Protein AF-J0WY73-F1 (afdb_monomer)

Radius of gyration: 17.25 Å; Cα contacts (8 Å, |Δi|>4): 174; chains: 1; bounding box: 36×41×51 Å

pLDDT: mean 82.24, std 16.06, range [37.75, 95.44]

Secondary structure (DSSP, 8-state):
-TTTSGGG--SS-HHHHHHHTT-EEEEE-----SS--SSEEEEGGGTEEEEEHHHHHHHHHHHT--HHHHHHHHHHHHHHHHHIIIII--GGG-S--EEEEETTEEEEE---HHHHHHHHHHHHHHHHS--------

Organism: NCBI:txid1125717

Structure (mmCIF, N/CA/C/O backbone):
data_AF-J0WY73-F1
#
_entry.id   AF-J0WY73-F1
#
loop_
_atom_site.group_PDB
_atom_site.id
_atom_site.type_symbol
_atom_site.label_atom_id
_atom_site.label_alt_id
_atom_site.label_comp_id
_atom_site.label_asym_id
_atom_site.label_entity_id
_atom_site.label_seq_id
_atom_site.pdbx_PDB_ins_code
_atom_site.Cartn_x
_atom_site.Cartn_y
_atom_site.Cartn_z
_atom_site.occupancy
_atom_site.B_iso_or_equiv
_atom_site.auth_seq_id
_atom_site.auth_comp_id
_atom_site.auth_asym_id
_atom_site.auth_atom_id
_atom_site.pdbx_PDB_model_num
ATOM 1 N N . ALA A 1 1 ? 1.987 -15.891 7.097 1.00 48.28 1 ALA A N 1
ATOM 2 C CA . ALA A 1 1 ? 2.406 -15.561 5.714 1.00 48.28 1 ALA A CA 1
ATOM 3 C C . ALA A 1 1 ? 1.445 -16.075 4.627 1.00 48.28 1 ALA A C 1
ATOM 5 O O . ALA A 1 1 ? 0.894 -15.243 3.925 1.00 48.28 1 ALA A O 1
ATOM 6 N N . ARG A 1 2 ? 1.161 -17.390 4.500 1.00 46.50 2 ARG A N 1
ATOM 7 C CA . ARG A 1 2 ? 0.318 -17.968 3.412 1.00 46.50 2 ARG A CA 1
ATOM 8 C C . ARG A 1 2 ? -1.087 -17.357 3.214 1.00 46.50 2 ARG A C 1
ATOM 10 O O . ARG A 1 2 ? -1.622 -17.463 2.125 1.00 46.50 2 ARG A O 1
ATOM 17 N N . ARG A 1 3 ? -1.689 -16.721 4.231 1.00 61.62 3 ARG A N 1
ATOM 18 C CA . ARG A 1 3 ? -3.002 -16.042 4.115 1.00 61.62 3 ARG A CA 1
ATOM 19 C C . ARG A 1 3 ? -2.938 -14.610 3.565 1.00 61.62 3 ARG A C 1
ATOM 21 O O . ARG A 1 3 ? -3.983 -14.068 3.215 1.00 61.62 3 ARG A O 1
ATOM 28 N N . LEU A 1 4 ? -1.756 -13.991 3.538 1.00 68.00 4 LEU A N 1
ATOM 29 C CA . LEU A 1 4 ? -1.593 -12.594 3.122 1.00 68.00 4 LEU A CA 1
ATOM 30 C C . LEU A 1 4 ? -1.361 -12.454 1.621 1.00 68.00 4 LEU A C 1
ATOM 32 O O . LEU A 1 4 ? -1.678 -11.410 1.087 1.00 68.00 4 LEU A O 1
ATOM 36 N N . PHE A 1 5 ? -0.885 -13.499 0.947 1.00 65.69 5 PHE A N 1
ATOM 37 C CA . PHE A 1 5 ? -0.655 -13.488 -0.493 1.00 65.69 5 PHE A CA 1
ATOM 38 C C . PHE A 1 5 ? -1.634 -14.445 -1.181 1.00 65.69 5 PHE A C 1
ATOM 40 O O . PHE A 1 5 ? -1.646 -15.634 -0.837 1.00 65.69 5 PHE A O 1
ATOM 47 N N . PRO A 1 6 ? -2.460 -13.977 -2.133 1.00 60.50 6 PRO A N 1
ATOM 48 C CA . PRO A 1 6 ? -3.233 -14.858 -2.999 1.00 60.50 6 PRO A CA 1
ATOM 49 C C . PRO A 1 6 ? -2.272 -15.826 -3.703 1.00 60.50 6 PRO A C 1
ATOM 51 O O . PRO A 1 6 ? -1.236 -15.415 -4.216 1.00 60.50 6 PRO A O 1
ATOM 54 N N . GLY A 1 7 ? -2.545 -17.130 -3.645 1.00 57.78 7 GLY A N 1
ATOM 55 C CA . GLY A 1 7 ? -1.702 -18.140 -4.302 1.00 57.78 7 GLY A CA 1
ATOM 56 C C . GLY A 1 7 ? -0.329 -18.405 -3.663 1.00 57.78 7 GLY A C 1
ATOM 57 O O . GLY A 1 7 ? 0.441 -19.189 -4.207 1.00 57.78 7 GLY A O 1
ATOM 58 N N . GLY A 1 8 ? -0.009 -17.819 -2.501 1.00 55.50 8 GLY A N 1
ATOM 59 C CA . GLY A 1 8 ? 1.222 -18.130 -1.761 1.00 55.50 8 GLY A CA 1
ATOM 60 C C . GLY A 1 8 ? 2.519 -17.533 -2.325 1.00 55.50 8 GLY A C 1
ATOM 61 O O . GLY A 1 8 ? 3.588 -17.894 -1.830 1.00 55.50 8 GLY A O 1
ATOM 62 N N . ALA A 1 9 ? 2.444 -16.624 -3.301 1.00 52.22 9 ALA A N 1
ATOM 63 C CA . ALA A 1 9 ? 3.608 -15.911 -3.826 1.00 52.22 9 ALA A CA 1
ATOM 64 C C . ALA A 1 9 ? 4.244 -15.019 -2.741 1.00 52.22 9 ALA A C 1
ATOM 66 O O . ALA A 1 9 ? 3.552 -14.239 -2.095 1.00 52.22 9 ALA A O 1
ATOM 67 N N . ARG A 1 10 ? 5.559 -15.129 -2.528 1.00 55.66 10 ARG A N 1
ATOM 68 C CA . ARG A 1 10 ? 6.370 -14.102 -1.853 1.00 55.66 10 ARG A CA 1
ATOM 69 C C . ARG A 1 10 ? 7.253 -13.454 -2.921 1.00 55.66 10 ARG A C 1
ATOM 71 O O . ARG A 1 10 ? 7.822 -14.190 -3.721 1.00 55.66 10 ARG A O 1
ATOM 78 N N . GLY A 1 11 ? 7.394 -12.130 -2.911 1.00 63.88 11 GLY A N 1
ATOM 79 C CA . GLY A 1 11 ? 8.345 -11.414 -3.773 1.00 63.88 11 GLY A CA 1
ATOM 80 C C . GLY A 1 11 ? 7.734 -10.652 -4.959 1.00 63.88 11 GLY A C 1
ATOM 81 O O . GLY A 1 11 ? 6.609 -10.164 -4.886 1.00 63.88 11 GLY A O 1
ATOM 82 N N . THR A 1 12 ? 8.537 -10.518 -6.018 1.00 65.62 12 THR A N 1
ATOM 83 C CA . THR A 1 12 ? 8.535 -9.500 -7.092 1.00 65.62 12 THR A CA 1
ATOM 84 C C . THR A 1 12 ? 7.451 -9.658 -8.175 1.00 65.62 12 THR A C 1
ATOM 86 O O . THR A 1 12 ? 7.755 -9.633 -9.363 1.00 65.62 12 THR A O 1
ATOM 89 N N . ASP A 1 13 ? 6.194 -9.890 -7.793 1.00 87.62 13 ASP A N 1
ATOM 90 C CA . ASP A 1 13 ? 5.054 -9.786 -8.726 1.00 87.62 13 ASP A CA 1
ATOM 91 C C . ASP A 1 13 ? 3.826 -9.223 -8.000 1.00 87.62 13 ASP A C 1
ATOM 93 O O . ASP A 1 13 ? 2.767 -9.852 -7.866 1.00 87.62 13 ASP A O 1
ATOM 97 N N . PHE A 1 14 ? 3.987 -8.019 -7.449 1.00 91.62 14 PHE A N 1
ATOM 98 C CA . PHE A 1 14 ? 2.903 -7.361 -6.729 1.00 91.62 14 PHE A CA 1
ATOM 99 C C . PHE A 1 14 ? 1.810 -6.858 -7.668 1.00 91.62 14 PHE A C 1
ATOM 101 O O . PHE A 1 14 ? 0.667 -6.704 -7.235 1.00 91.62 14 PHE A O 1
ATOM 108 N N . ALA A 1 15 ? 2.112 -6.689 -8.958 1.00 90.75 15 ALA A N 1
ATOM 109 C CA . ALA A 1 15 ? 1.102 -6.509 -9.994 1.00 90.75 15 ALA A CA 1
ATOM 110 C C . ALA A 1 15 ? 0.078 -7.656 -10.000 1.00 90.75 15 ALA A C 1
ATOM 112 O O . ALA A 1 15 ? -1.130 -7.398 -9.914 1.00 90.75 15 ALA A O 1
ATOM 113 N N . ARG A 1 16 ? 0.537 -8.913 -10.030 1.00 90.69 16 ARG A N 1
ATOM 114 C CA . ARG A 1 16 ? -0.347 -10.080 -9.960 1.00 90.69 16 ARG A CA 1
ATOM 115 C C . ARG A 1 16 ? -1.022 -10.222 -8.603 1.00 90.69 16 ARG A C 1
ATOM 117 O O . ARG A 1 16 ? -2.228 -10.446 -8.561 1.00 90.69 16 ARG A O 1
ATOM 124 N N . VAL A 1 17 ? -0.293 -10.034 -7.501 1.00 92.38 17 VAL A N 1
ATOM 125 C CA . VAL A 1 17 ? -0.878 -10.083 -6.143 1.00 92.38 17 VAL A CA 1
ATOM 126 C C . VAL A 1 17 ? -2.027 -9.082 -6.000 1.00 92.38 17 VAL A C 1
ATOM 128 O O . VAL A 1 17 ? -3.073 -9.416 -5.439 1.00 92.38 17 VAL A O 1
ATOM 131 N N . CYS A 1 18 ? -1.868 -7.871 -6.539 1.00 93.31 18 CYS A N 1
ATOM 132 C CA . CYS A 1 18 ? -2.928 -6.871 -6.567 1.00 93.31 18 CYS A CA 1
ATOM 133 C C . CYS A 1 18 ? -4.123 -7.346 -7.399 1.00 93.31 18 CYS A C 1
ATOM 135 O O . CYS A 1 18 ? -5.257 -7.288 -6.918 1.00 93.31 18 CYS A O 1
ATOM 137 N N . ALA A 1 19 ? -3.883 -7.853 -8.610 1.00 92.50 19 ALA A N 1
ATOM 138 C CA . ALA A 1 19 ? -4.940 -8.352 -9.486 1.00 92.50 19 ALA A CA 1
ATOM 139 C C . ALA A 1 19 ? -5.736 -9.500 -8.838 1.00 92.50 19 ALA A C 1
ATOM 141 O O . ALA A 1 19 ? -6.965 -9.441 -8.787 1.00 92.50 19 ALA A O 1
ATOM 142 N N . ASP A 1 20 ? -5.048 -10.483 -8.254 1.00 92.75 20 ASP A N 1
ATOM 143 C CA . ASP A 1 20 ? -5.658 -11.634 -7.578 1.00 92.75 20 ASP A CA 1
ATOM 144 C C . ASP A 1 20 ? -6.437 -11.221 -6.313 1.00 92.75 20 ASP A C 1
ATOM 146 O O . ASP A 1 20 ? -7.396 -11.881 -5.910 1.00 92.75 20 ASP A O 1
ATOM 150 N N . ALA A 1 21 ? -6.064 -10.101 -5.685 1.00 91.38 21 ALA A N 1
ATOM 151 C CA . ALA A 1 21 ? -6.810 -9.495 -4.582 1.00 91.38 21 ALA A CA 1
ATOM 152 C C . ALA A 1 21 ? -7.993 -8.616 -5.038 1.00 91.38 21 ALA A C 1
ATOM 154 O O . ALA A 1 21 ? -8.718 -8.064 -4.204 1.00 91.38 21 ALA A O 1
ATOM 155 N N . GLY A 1 22 ? -8.210 -8.481 -6.350 1.00 93.69 22 GLY A N 1
ATOM 156 C CA . GLY A 1 22 ? -9.262 -7.651 -6.930 1.00 93.69 22 GLY A CA 1
ATOM 157 C C . GLY A 1 22 ? -8.959 -6.151 -6.890 1.00 93.69 22 GLY A C 1
ATOM 158 O O . GLY A 1 22 ? -9.892 -5.343 -6.890 1.00 93.69 22 GLY A O 1
ATOM 159 N N . LEU A 1 23 ? -7.680 -5.768 -6.819 1.00 93.75 23 LEU A N 1
ATOM 160 C CA . LEU A 1 23 ? -7.233 -4.387 -6.968 1.00 93.75 23 LEU A CA 1
ATOM 161 C C . LEU A 1 23 ? -7.032 -4.055 -8.445 1.00 93.75 23 LEU A C 1
ATOM 163 O O . LEU A 1 23 ? -6.358 -4.773 -9.182 1.00 93.75 23 LEU A O 1
ATOM 167 N N . ARG A 1 24 ? -7.559 -2.907 -8.867 1.00 94.44 24 ARG A N 1
ATOM 168 C CA . ARG A 1 24 ? -7.219 -2.320 -10.163 1.00 94.44 24 ARG A CA 1
ATOM 169 C C . ARG A 1 24 ? -5.958 -1.482 -10.007 1.00 94.44 24 ARG A C 1
ATOM 171 O O . ARG A 1 24 ? -5.928 -0.593 -9.164 1.00 94.44 24 ARG A O 1
ATOM 178 N N . VAL A 1 25 ? -4.958 -1.699 -10.854 1.00 92.88 25 VAL A N 1
ATOM 179 C CA . VAL A 1 25 ? -3.755 -0.856 -10.913 1.00 92.88 25 VAL A CA 1
ATOM 180 C C . VAL A 1 25 ? -3.831 0.019 -12.158 1.00 92.88 25 VAL A C 1
ATOM 182 O O . VAL A 1 25 ? -4.025 -0.484 -13.262 1.00 92.88 25 VAL A O 1
ATOM 185 N N . VAL A 1 26 ? -3.698 1.334 -11.992 1.00 91.12 26 VAL A N 1
ATOM 186 C CA . VAL A 1 26 ? -3.626 2.286 -13.108 1.00 91.12 26 VAL A CA 1
ATOM 187 C C . VAL A 1 26 ? -2.298 3.019 -13.044 1.00 91.12 26 VAL A C 1
ATOM 189 O O . VAL A 1 26 ? -1.950 3.601 -12.019 1.00 91.12 26 VAL A O 1
ATOM 192 N N . ARG A 1 27 ? -1.569 3.005 -14.159 1.00 86.00 27 ARG A N 1
ATOM 193 C CA . ARG A 1 27 ? -0.332 3.768 -14.338 1.00 86.00 27 ARG A CA 1
ATOM 194 C C . ARG A 1 27 ? -0.691 5.126 -14.933 1.00 86.00 27 ARG A C 1
ATOM 196 O O . ARG A 1 27 ? -1.363 5.176 -15.960 1.00 86.00 27 ARG A O 1
ATOM 203 N N . GLY A 1 28 ? -0.295 6.206 -14.268 1.00 70.38 28 GLY A N 1
ATOM 204 C CA . GLY A 1 28 ? -0.577 7.575 -14.691 1.00 70.38 28 GLY A CA 1
ATOM 205 C C . GLY A 1 28 ? 0.693 8.394 -14.910 1.00 70.38 28 GLY A C 1
ATOM 206 O O . GLY A 1 28 ? 1.706 8.186 -14.239 1.00 70.38 28 GLY A O 1
ATOM 207 N N . GLY A 1 29 ? 0.614 9.340 -15.848 1.00 58.09 29 GLY A N 1
ATOM 208 C CA . GLY A 1 29 ? 1.500 10.502 -15.921 1.00 58.09 29 GLY A CA 1
ATOM 209 C C . GLY A 1 29 ? 0.933 11.627 -15.053 1.00 58.09 29 GLY A C 1
ATOM 210 O O . GLY A 1 29 ? -0.281 11.730 -14.898 1.00 58.09 29 GLY A O 1
ATOM 211 N N . ALA A 1 30 ? 1.806 12.412 -14.429 1.00 50.62 30 ALA A N 1
ATOM 212 C CA . ALA A 1 30 ? 1.477 13.331 -13.349 1.00 50.62 30 ALA A CA 1
ATOM 213 C C . ALA A 1 30 ? 0.402 14.378 -13.706 1.00 50.62 30 ALA A C 1
ATOM 215 O O . ALA A 1 30 ? 0.716 15.463 -14.173 1.00 50.62 30 ALA A O 1
ATOM 216 N N . GLU A 1 31 ? -0.852 14.115 -13.341 1.00 51.47 31 GLU A N 1
ATOM 217 C CA . GLU A 1 31 ? -1.808 15.171 -13.001 1.00 51.47 31 GLU A CA 1
ATOM 218 C C . GLU A 1 31 ? -2.282 14.999 -11.560 1.00 51.47 31 GLU A C 1
ATOM 220 O O . GLU A 1 31 ? -3.377 14.526 -11.263 1.00 51.47 31 GLU A O 1
ATOM 225 N N . ARG A 1 32 ? -1.382 15.377 -10.647 1.00 47.41 32 ARG A N 1
ATOM 226 C CA . ARG A 1 32 ? -1.659 16.270 -9.513 1.00 47.41 32 ARG A CA 1
ATOM 227 C C . ARG A 1 32 ? -0.338 16.650 -8.847 1.00 47.41 32 ARG A C 1
ATOM 229 O O . ARG A 1 32 ? 0.018 16.169 -7.773 1.00 47.41 32 ARG A O 1
ATOM 236 N N . ALA A 1 33 ? 0.350 17.605 -9.469 1.00 44.81 33 ALA A N 1
ATOM 237 C CA . ALA A 1 33 ? 1.246 18.522 -8.772 1.00 44.81 33 ALA A CA 1
ATOM 238 C C . ALA A 1 33 ? 0.403 19.453 -7.867 1.00 44.81 33 ALA A C 1
ATOM 240 O O . ALA A 1 33 ? 0.229 20.631 -8.143 1.00 44.81 33 ALA A O 1
ATOM 241 N N . ALA A 1 34 ? -0.222 18.875 -6.837 1.00 40.72 34 ALA A N 1
ATOM 242 C CA . ALA A 1 34 ? -0.972 19.562 -5.779 1.00 40.72 34 ALA A CA 1
ATOM 243 C C . ALA A 1 34 ? -1.120 18.658 -4.532 1.00 40.72 34 ALA A C 1
ATOM 245 O O . ALA A 1 34 ? -2.155 18.644 -3.870 1.00 40.72 34 ALA A O 1
ATOM 246 N N . GLY A 1 35 ? -0.066 17.888 -4.225 1.00 44.47 35 GLY A N 1
ATOM 247 C CA . GLY A 1 35 ? 0.254 17.511 -2.847 1.00 44.47 35 GLY A CA 1
ATOM 248 C C . GLY A 1 35 ? -0.172 16.134 -2.335 1.00 44.47 35 GLY A C 1
ATOM 249 O O . GLY A 1 35 ? -0.854 16.114 -1.314 1.00 44.47 35 GLY A O 1
ATOM 250 N N . ARG A 1 36 ? 0.315 15.023 -2.934 1.00 53.38 36 ARG A N 1
ATOM 251 C CA . ARG A 1 36 ? 0.899 13.854 -2.196 1.00 53.38 36 ARG A CA 1
ATOM 252 C C . ARG A 1 36 ? 1.086 12.530 -2.961 1.00 53.38 36 ARG A C 1
ATOM 254 O O . ARG A 1 36 ? 1.496 11.568 -2.323 1.00 53.38 36 ARG A O 1
ATOM 261 N N . LEU A 1 37 ? 0.890 12.433 -4.279 1.00 57.81 37 LEU A N 1
ATOM 262 C CA . LEU A 1 37 ? 1.240 11.184 -4.980 1.00 57.81 37 LEU A CA 1
ATOM 263 C C . LEU A 1 37 ? 2.738 11.134 -5.326 1.00 57.81 37 LEU A C 1
ATOM 265 O O . LEU A 1 37 ? 3.125 11.421 -6.460 1.00 57.81 37 LEU A O 1
ATOM 269 N N . PHE A 1 38 ? 3.585 10.799 -4.349 1.00 66.50 38 PHE A N 1
ATOM 270 C CA . PHE A 1 38 ? 5.028 10.674 -4.587 1.00 66.50 38 PHE A CA 1
ATOM 271 C C . PHE A 1 38 ? 5.361 9.436 -5.432 1.00 66.50 38 PHE A C 1
ATOM 273 O O . PHE A 1 38 ? 6.103 9.574 -6.393 1.00 66.50 38 PHE A O 1
ATOM 280 N N . PHE A 1 39 ? 4.761 8.269 -5.161 1.00 84.88 39 PHE A N 1
ATOM 281 C CA . PHE A 1 39 ? 5.066 7.025 -5.893 1.00 84.88 39 PHE A CA 1
ATOM 282 C C . PHE A 1 39 ? 3.823 6.217 -6.280 1.00 84.88 39 PHE A C 1
ATOM 284 O O . PHE A 1 39 ? 3.616 5.935 -7.460 1.00 84.88 39 PHE A O 1
ATOM 291 N N . ALA A 1 40 ? 2.966 5.892 -5.315 1.00 90.25 40 ALA A N 1
ATOM 292 C CA . ALA A 1 40 ? 1.669 5.265 -5.539 1.00 90.25 40 ALA A CA 1
ATOM 293 C C . ALA A 1 40 ? 0.677 5.682 -4.438 1.00 90.25 40 ALA A C 1
ATOM 295 O O . ALA A 1 40 ? 1.075 6.299 -3.453 1.00 90.25 40 ALA A O 1
ATOM 296 N N . GLU A 1 41 ? -0.614 5.434 -4.660 1.00 90.31 41 GLU A N 1
ATOM 297 C CA . GLU A 1 41 ? -1.673 5.665 -3.671 1.00 90.31 41 GLU A CA 1
ATOM 298 C C . GLU A 1 41 ? -2.802 4.658 -3.863 1.00 90.31 41 GLU A C 1
ATOM 300 O O . GLU A 1 41 ? -3.385 4.528 -4.948 1.00 90.31 41 GLU A O 1
ATOM 305 N N . TYR A 1 42 ? -3.147 3.980 -2.776 1.00 92.50 42 TYR A N 1
ATOM 306 C CA . TYR A 1 42 ? -4.327 3.152 -2.657 1.00 92.50 42 TYR A CA 1
ATOM 307 C C . TYR A 1 42 ? -5.561 3.990 -2.317 1.00 92.50 42 TYR A C 1
ATOM 309 O O . TYR A 1 42 ? -5.606 4.744 -1.346 1.00 92.50 42 TYR A O 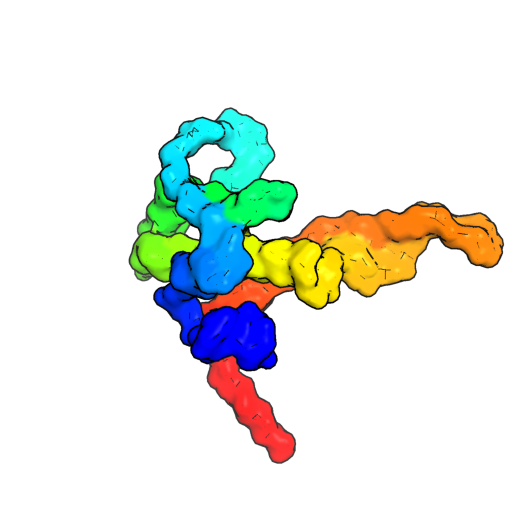1
ATOM 317 N N . LEU A 1 43 ? -6.622 3.790 -3.096 1.00 91.19 43 LEU A N 1
ATOM 318 C CA . LEU A 1 43 ? -7.935 4.402 -2.934 1.00 91.19 43 LEU A CA 1
ATOM 319 C C . LEU A 1 43 ? -8.942 3.327 -2.477 1.00 91.19 43 LEU A C 1
ATOM 321 O O . LEU A 1 43 ? -9.547 2.655 -3.325 1.00 91.19 43 LEU A O 1
ATOM 325 N N . PRO A 1 44 ? -9.197 3.170 -1.158 1.00 89.56 44 PRO A N 1
ATOM 326 C CA . PRO A 1 44 ? -9.882 1.991 -0.623 1.00 89.56 44 PRO A CA 1
ATOM 327 C C . PRO A 1 44 ? -11.296 1.780 -1.152 1.00 89.56 44 PRO A C 1
ATOM 329 O O . PRO A 1 44 ? -11.671 0.674 -1.536 1.00 89.56 44 PRO A O 1
ATOM 332 N N . LYS A 1 45 ? -12.075 2.864 -1.254 1.00 91.06 45 LYS A N 1
ATOM 333 C CA . LYS A 1 45 ? -13.458 2.817 -1.757 1.00 91.06 45 LYS A CA 1
ATOM 334 C C . LYS A 1 45 ? -13.549 2.365 -3.217 1.00 91.06 45 LYS A C 1
ATOM 336 O O . LYS A 1 45 ? -14.591 1.870 -3.628 1.00 91.06 45 LYS A O 1
ATOM 341 N N . LYS A 1 46 ? -12.480 2.554 -3.995 1.00 89.94 46 LYS A N 1
ATOM 342 C CA . LYS A 1 46 ? -12.416 2.212 -5.422 1.00 89.94 46 LYS A CA 1
ATOM 343 C C . LYS A 1 46 ? -11.660 0.908 -5.687 1.00 89.94 46 LYS A C 1
ATOM 345 O O . LYS A 1 46 ? -11.621 0.492 -6.839 1.00 89.94 46 LYS A O 1
ATOM 350 N N . A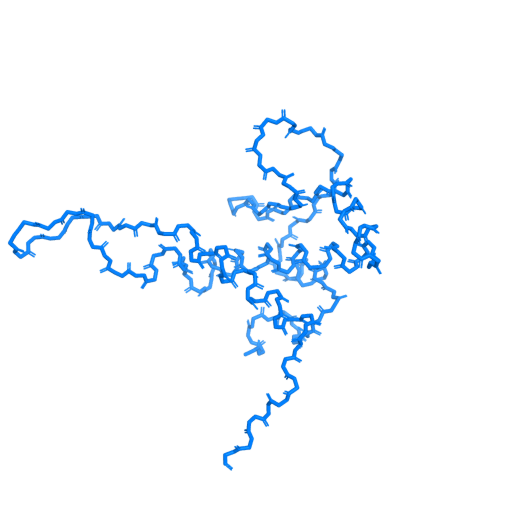RG A 1 47 ? -11.043 0.301 -4.659 1.00 93.62 47 ARG A N 1
ATOM 351 C CA . ARG A 1 47 ? -10.098 -0.826 -4.798 1.00 93.62 47 ARG A CA 1
ATOM 352 C C . ARG A 1 47 ? -9.075 -0.566 -5.910 1.00 93.62 47 ARG A C 1
ATOM 354 O O . ARG A 1 47 ? -8.840 -1.402 -6.775 1.00 93.62 47 ARG A O 1
ATOM 361 N N . LEU A 1 48 ? -8.534 0.647 -5.916 1.00 93.50 48 LEU A N 1
ATOM 362 C CA . LEU A 1 48 ? -7.719 1.179 -7.001 1.00 93.50 48 LEU A CA 1
ATOM 363 C C . LEU A 1 48 ? -6.375 1.621 -6.441 1.00 93.50 48 LEU A C 1
ATOM 365 O O . LEU A 1 48 ? -6.355 2.350 -5.456 1.00 93.50 48 LEU A O 1
ATOM 369 N N . VAL A 1 49 ? -5.292 1.229 -7.098 1.00 93.06 49 VAL A N 1
ATOM 370 C CA . VAL A 1 49 ? -3.959 1.786 -6.882 1.00 93.06 49 VAL A CA 1
ATOM 371 C C . VAL A 1 49 ? -3.598 2.651 -8.081 1.00 93.06 49 VAL A C 1
ATOM 373 O O . VAL A 1 49 ? -3.660 2.197 -9.228 1.00 93.06 49 VAL A O 1
ATOM 376 N N . VAL A 1 50 ? -3.250 3.907 -7.820 1.00 91.38 50 VAL A N 1
ATOM 377 C CA . VAL A 1 50 ? -2.739 4.834 -8.833 1.00 91.38 50 VAL A CA 1
ATOM 378 C C . VAL A 1 50 ? -1.227 4.900 -8.689 1.00 91.38 50 VAL A C 1
ATOM 380 O O . VAL A 1 50 ? -0.732 5.214 -7.615 1.00 91.38 50 VAL A O 1
ATOM 383 N N . VAL A 1 51 ? -0.500 4.601 -9.762 1.00 91.31 51 VAL A N 1
ATOM 384 C CA . VAL A 1 51 ? 0.967 4.566 -9.783 1.00 91.31 51 VAL A CA 1
ATOM 385 C C . VAL A 1 51 ? 1.500 5.769 -10.556 1.00 91.31 51 VAL A C 1
ATOM 387 O O . VAL A 1 51 ? 1.155 5.957 -11.725 1.00 91.31 51 VAL A O 1
ATOM 390 N N . ASN A 1 52 ? 2.373 6.551 -9.921 1.00 89.75 52 ASN A N 1
ATOM 391 C CA . ASN A 1 52 ? 3.121 7.646 -10.534 1.00 89.75 52 ASN A CA 1
ATOM 392 C C . ASN A 1 52 ? 4.425 7.098 -11.135 1.00 89.75 52 ASN A C 1
ATOM 394 O O . ASN A 1 52 ? 5.487 7.098 -10.509 1.00 89.75 52 ASN A O 1
ATOM 398 N N . THR A 1 53 ? 4.332 6.590 -12.366 1.00 88.94 53 THR A N 1
ATOM 399 C CA . THR A 1 53 ? 5.474 5.992 -13.071 1.00 88.94 53 THR A CA 1
ATOM 400 C C . THR A 1 53 ? 6.641 6.968 -13.285 1.00 88.94 53 THR A C 1
ATOM 402 O O . THR A 1 53 ? 7.778 6.530 -13.118 1.00 88.94 53 THR A O 1
ATOM 405 N N . PRO A 1 54 ? 6.429 8.263 -13.611 1.00 88.38 54 PRO A N 1
ATOM 406 C CA . PRO A 1 54 ? 7.525 9.229 -13.699 1.00 88.38 54 PRO A CA 1
ATOM 407 C C . PRO A 1 54 ? 8.356 9.344 -12.416 1.00 88.38 54 PRO A C 1
ATOM 409 O O . PRO A 1 54 ? 9.577 9.222 -12.468 1.00 88.38 54 PRO A O 1
ATOM 412 N N . SER A 1 55 ? 7.713 9.519 -11.259 1.00 86.94 55 SER A N 1
ATOM 413 C CA . SER A 1 55 ? 8.438 9.654 -9.990 1.00 86.94 55 SER A CA 1
ATOM 414 C C . SER A 1 55 ? 9.121 8.353 -9.568 1.00 86.94 55 SER A C 1
ATOM 416 O O . SER A 1 55 ? 10.242 8.393 -9.069 1.00 86.94 55 SER A O 1
ATOM 418 N N . LEU A 1 56 ? 8.500 7.200 -9.834 1.00 89.62 56 LEU A N 1
ATOM 419 C CA . LEU A 1 56 ? 9.143 5.903 -9.612 1.00 89.62 56 LEU A CA 1
ATOM 420 C C . LEU A 1 56 ? 10.353 5.680 -10.512 1.00 89.62 56 LEU A C 1
ATOM 422 O O . LEU A 1 56 ? 11.328 5.102 -10.056 1.00 89.62 56 LEU A O 1
ATOM 426 N N . ARG A 1 57 ? 10.324 6.162 -11.759 1.00 91.25 57 ARG A N 1
ATOM 427 C CA . ARG A 1 57 ? 11.490 6.114 -12.646 1.00 91.25 57 ARG A CA 1
ATOM 428 C C . ARG A 1 57 ? 12.639 6.949 -12.094 1.00 91.25 57 ARG A C 1
ATOM 430 O O . ARG A 1 57 ? 13.739 6.434 -11.991 1.00 91.25 57 ARG A O 1
ATOM 437 N N . MET A 1 58 ? 12.368 8.180 -11.659 1.00 90.25 58 MET A N 1
ATOM 438 C CA . MET A 1 58 ? 13.396 9.026 -11.037 1.00 90.25 58 MET A CA 1
ATOM 439 C C . MET A 1 58 ? 14.009 8.369 -9.794 1.00 90.25 58 MET A C 1
ATOM 441 O O . MET A 1 58 ? 15.220 8.418 -9.599 1.00 90.25 58 MET A O 1
ATOM 445 N N . TRP A 1 59 ? 13.174 7.752 -8.955 1.00 90.19 59 TRP A N 1
ATOM 446 C CA . TRP A 1 59 ? 13.639 7.024 -7.777 1.00 90.19 59 TRP A CA 1
ATOM 447 C C . TRP A 1 59 ? 14.465 5.790 -8.161 1.00 90.19 59 TRP A C 1
ATOM 449 O O . TRP A 1 59 ? 15.549 5.588 -7.620 1.00 90.19 59 TRP A O 1
ATOM 459 N N . ALA A 1 60 ? 13.994 5.011 -9.136 1.00 90.94 60 ALA A N 1
ATOM 460 C CA . ALA A 1 60 ? 14.681 3.828 -9.638 1.00 90.94 60 ALA A CA 1
ATOM 461 C C . ALA A 1 60 ? 16.075 4.174 -10.188 1.00 90.94 60 ALA A C 1
ATOM 463 O O . ALA A 1 60 ? 17.061 3.557 -9.789 1.00 90.94 60 ALA A O 1
ATOM 464 N N . ASP A 1 61 ? 16.163 5.227 -11.007 1.00 93.50 61 ASP A N 1
ATOM 465 C CA . ASP A 1 61 ? 17.416 5.723 -11.580 1.00 93.50 61 ASP A CA 1
ATOM 466 C C . ASP A 1 61 ? 18.389 6.199 -10.484 1.00 93.50 61 ASP A C 1
ATOM 468 O O . ASP A 1 61 ? 19.581 5.906 -10.543 1.00 93.50 61 ASP A O 1
ATOM 472 N N . HIS A 1 62 ? 17.890 6.893 -9.451 1.00 91.12 62 HIS A N 1
ATOM 473 C CA . HIS A 1 62 ? 18.713 7.361 -8.329 1.00 91.12 62 HIS A CA 1
ATOM 474 C C . HIS A 1 62 ? 19.285 6.212 -7.485 1.00 91.12 62 HIS A C 1
ATOM 476 O O . HIS A 1 62 ? 20.427 6.288 -7.035 1.00 91.12 62 HIS A O 1
ATOM 482 N N . HIS A 1 63 ? 18.499 5.156 -7.268 1.00 87.00 63 HIS A N 1
ATOM 483 C CA . HIS A 1 63 ? 18.880 4.013 -6.438 1.00 87.00 63 HIS A CA 1
ATOM 484 C C . HIS A 1 63 ? 19.511 2.854 -7.226 1.00 87.00 63 HIS A C 1
ATOM 486 O O . HIS A 1 63 ? 19.900 1.857 -6.620 1.00 87.00 63 HIS A O 1
ATOM 492 N N . GLY A 1 64 ? 19.637 2.972 -8.552 1.00 92.00 64 GLY A N 1
ATOM 493 C CA . GLY A 1 64 ? 20.234 1.941 -9.404 1.00 92.00 64 GLY A CA 1
ATOM 494 C C . GLY A 1 64 ? 19.418 0.647 -9.475 1.00 92.00 64 GLY A C 1
ATOM 495 O O . GLY A 1 64 ? 19.992 -0.425 -9.653 1.00 92.00 64 GLY A O 1
ATOM 496 N N . VAL A 1 65 ? 18.095 0.733 -9.316 1.00 89.94 65 VAL A N 1
ATOM 497 C CA . VAL A 1 65 ? 17.178 -0.415 -9.394 1.00 89.94 65 VAL A CA 1
ATOM 498 C C . VAL A 1 65 ? 16.340 -0.349 -10.664 1.00 89.94 65 VAL A C 1
ATOM 500 O O . VAL A 1 65 ? 16.127 0.722 -11.229 1.00 89.94 65 VAL A O 1
ATOM 503 N N . ASP A 1 66 ? 15.843 -1.490 -11.138 1.00 92.88 66 ASP A N 1
ATOM 504 C CA . ASP A 1 66 ? 14.974 -1.495 -12.308 1.00 92.88 66 ASP A CA 1
ATOM 505 C C . ASP A 1 66 ? 13.579 -0.932 -11.976 1.00 92.88 66 ASP A C 1
ATOM 507 O O . ASP A 1 66 ? 13.057 -1.062 -10.864 1.00 92.88 66 ASP A O 1
ATOM 511 N N . LEU A 1 67 ? 12.941 -0.304 -12.969 1.00 92.12 67 LEU A N 1
ATOM 512 C CA . LEU A 1 67 ? 11.613 0.288 -12.791 1.00 92.12 67 LEU A CA 1
ATOM 513 C C . LEU A 1 67 ? 10.544 -0.754 -12.422 1.00 92.12 67 LEU A C 1
ATOM 515 O O . LEU A 1 67 ? 9.575 -0.403 -11.753 1.00 92.12 67 LEU A O 1
ATOM 519 N N . GLY A 1 68 ? 10.683 -2.005 -12.869 1.00 92.06 68 GLY A N 1
ATOM 520 C CA . GLY A 1 68 ? 9.752 -3.079 -12.525 1.00 92.06 68 GLY A CA 1
ATOM 521 C C . GLY A 1 68 ? 9.755 -3.334 -11.022 1.00 92.06 68 GLY A C 1
ATOM 522 O O . GLY A 1 68 ? 8.708 -3.231 -10.388 1.00 92.06 68 GLY A O 1
ATOM 523 N N . THR A 1 69 ? 10.943 -3.521 -10.449 1.00 90.88 69 THR A N 1
ATOM 524 C CA . THR A 1 69 ? 11.161 -3.654 -9.006 1.00 90.88 69 THR A CA 1
ATOM 525 C C . THR A 1 69 ? 10.647 -2.436 -8.249 1.00 90.88 69 THR A C 1
ATOM 527 O O . THR A 1 69 ? 9.909 -2.596 -7.280 1.00 90.88 69 THR A O 1
ATOM 530 N N . ALA A 1 70 ? 10.943 -1.213 -8.703 1.00 91.50 70 ALA A N 1
ATOM 531 C CA . ALA A 1 70 ? 10.431 -0.002 -8.053 1.00 91.50 70 ALA A CA 1
ATOM 532 C C . ALA A 1 70 ? 8.889 0.053 -8.044 1.00 91.50 70 ALA A C 1
ATOM 534 O O . ALA A 1 70 ? 8.275 0.421 -7.039 1.00 91.50 70 ALA A O 1
ATOM 535 N N . VAL A 1 71 ? 8.245 -0.348 -9.147 1.00 93.25 71 VAL A N 1
ATOM 536 C CA . VAL A 1 71 ? 6.782 -0.462 -9.228 1.00 93.25 71 VAL A CA 1
ATOM 537 C C . VAL A 1 71 ? 6.266 -1.547 -8.290 1.00 93.25 71 VAL A C 1
ATOM 539 O O . VAL A 1 71 ? 5.302 -1.293 -7.575 1.00 93.25 71 VAL A O 1
ATOM 542 N N . ASP A 1 72 ? 6.886 -2.722 -8.248 1.00 93.50 72 ASP A N 1
ATOM 543 C CA . ASP A 1 72 ? 6.452 -3.800 -7.361 1.00 93.50 72 ASP A CA 1
ATOM 544 C C . ASP A 1 72 ? 6.628 -3.446 -5.881 1.00 93.50 72 ASP A C 1
ATOM 546 O O . ASP A 1 72 ? 5.755 -3.770 -5.078 1.00 93.50 72 ASP A O 1
ATOM 550 N N . MET A 1 73 ? 7.685 -2.720 -5.509 1.00 92.25 73 MET A N 1
ATOM 551 C CA . MET A 1 73 ? 7.855 -2.189 -4.152 1.00 92.25 73 MET A CA 1
ATOM 552 C C . MET A 1 73 ? 6.730 -1.211 -3.795 1.00 92.25 73 MET A C 1
ATOM 554 O O . MET A 1 73 ? 6.134 -1.315 -2.724 1.00 92.25 73 MET A O 1
ATOM 558 N N . ALA A 1 74 ? 6.380 -0.300 -4.706 1.00 93.62 74 ALA A N 1
ATOM 559 C CA . ALA A 1 74 ? 5.266 0.620 -4.490 1.00 93.62 74 ALA A CA 1
ATOM 560 C C . ALA A 1 74 ? 3.919 -0.115 -4.399 1.00 93.62 74 ALA A C 1
ATOM 562 O O . ALA A 1 74 ? 3.095 0.192 -3.542 1.00 93.62 74 ALA A O 1
ATOM 563 N N . LEU A 1 75 ? 3.689 -1.122 -5.243 1.00 94.69 75 LEU A N 1
ATOM 564 C CA . LEU A 1 75 ? 2.481 -1.942 -5.178 1.00 94.69 75 LEU A CA 1
ATOM 565 C C . LEU A 1 75 ? 2.424 -2.782 -3.900 1.00 94.69 75 LEU A C 1
ATOM 567 O O . LEU A 1 75 ? 1.343 -2.956 -3.352 1.00 94.69 75 LEU A O 1
ATOM 571 N N . CYS A 1 76 ? 3.558 -3.266 -3.399 1.00 94.88 76 CYS A N 1
ATOM 572 C CA . CYS A 1 76 ? 3.652 -3.953 -2.115 1.00 94.88 76 CYS A CA 1
ATOM 573 C C . CYS A 1 76 ? 3.220 -3.059 -0.952 1.00 94.88 76 CYS A C 1
ATOM 575 O O . CYS A 1 76 ? 2.396 -3.474 -0.129 1.00 94.88 76 CYS A O 1
ATOM 577 N N . HIS A 1 77 ? 3.704 -1.817 -0.942 1.00 94.69 77 HIS A N 1
ATOM 578 C CA . HIS A 1 77 ? 3.315 -0.797 0.030 1.00 94.69 77 HIS A CA 1
ATOM 579 C C . HIS A 1 77 ? 1.801 -0.561 0.005 1.00 94.69 77 HIS A C 1
ATOM 581 O O . HIS A 1 77 ? 1.117 -0.680 1.021 1.00 94.69 77 HIS A O 1
ATOM 587 N N . GLU A 1 78 ? 1.238 -0.323 -1.178 1.00 95.25 78 GLU A N 1
ATOM 588 C CA . GLU A 1 78 ? -0.201 -0.085 -1.323 1.00 95.25 78 GLU A CA 1
ATOM 589 C C . GLU A 1 78 ? -1.052 -1.337 -1.058 1.00 95.25 78 GLU A C 1
ATOM 591 O O . GLU A 1 78 ? -2.181 -1.253 -0.561 1.00 95.25 78 GLU A O 1
ATOM 596 N N . TYR A 1 79 ? -0.507 -2.522 -1.327 1.00 95.31 79 TYR A N 1
ATOM 597 C CA . TYR A 1 79 ? -1.143 -3.788 -0.992 1.00 95.31 79 TYR A CA 1
ATOM 598 C C . TYR A 1 79 ? -1.281 -3.967 0.522 1.00 95.31 79 TYR A C 1
ATOM 600 O O . TYR A 1 79 ? -2.320 -4.433 0.995 1.00 95.31 79 TYR A O 1
ATOM 608 N N . PHE A 1 80 ? -0.290 -3.540 1.306 1.00 95.44 80 PHE A N 1
ATOM 609 C CA . PHE A 1 80 ? -0.418 -3.521 2.761 1.00 95.44 80 PHE A CA 1
ATOM 610 C C . PHE A 1 80 ? -1.592 -2.643 3.213 1.00 95.44 80 PHE A C 1
ATOM 612 O O . PHE A 1 80 ? -2.417 -3.087 4.013 1.00 95.44 80 PHE A O 1
ATOM 619 N N . HIS A 1 81 ? -1.754 -1.445 2.648 1.00 95.19 81 HIS A N 1
ATOM 620 C CA . HIS A 1 81 ? -2.903 -0.591 2.968 1.00 95.19 81 HIS A CA 1
ATOM 621 C C . HIS A 1 81 ? -4.243 -1.221 2.563 1.00 95.19 81 HIS A C 1
ATOM 623 O O . HIS A 1 81 ? -5.257 -1.062 3.255 1.00 95.19 81 HIS A O 1
ATOM 629 N N . HIS A 1 82 ? -4.267 -2.000 1.479 1.00 95.25 82 HIS A N 1
ATOM 630 C CA . HIS A 1 82 ? -5.421 -2.830 1.153 1.00 95.25 82 HIS A CA 1
ATOM 631 C C . HIS A 1 82 ? -5.704 -3.884 2.232 1.00 95.25 82 HIS A C 1
ATOM 633 O O . HIS A 1 82 ? -6.863 -4.061 2.624 1.00 95.25 82 HIS A O 1
ATOM 639 N N . LEU A 1 83 ? -4.674 -4.554 2.751 1.00 94.69 83 LEU A N 1
ATOM 640 C CA . LEU A 1 83 ? -4.812 -5.520 3.840 1.00 94.69 83 LEU A CA 1
ATOM 641 C C . LEU A 1 83 ? -5.294 -4.859 5.138 1.00 94.69 83 LEU A C 1
ATOM 643 O O . LEU A 1 83 ? -6.184 -5.412 5.783 1.00 94.69 83 LEU A O 1
ATOM 647 N N . GLU A 1 84 ? -4.798 -3.672 5.496 1.00 94.31 84 GLU A N 1
ATOM 648 C CA . GLU A 1 84 ? -5.306 -2.895 6.638 1.00 94.31 84 GLU A CA 1
ATOM 649 C C . GLU A 1 84 ? -6.802 -2.606 6.510 1.00 94.31 84 GLU A C 1
ATOM 651 O O . GLU A 1 84 ? -7.569 -2.769 7.460 1.00 94.31 84 GLU A O 1
ATOM 656 N N . TRP A 1 85 ? -7.235 -2.211 5.312 1.00 93.38 85 TRP A N 1
ATOM 657 C CA . TRP A 1 85 ? -8.630 -1.879 5.050 1.00 93.38 85 TRP A CA 1
ATOM 658 C C . TRP A 1 85 ? -9.561 -3.099 5.067 1.00 93.38 85 TRP A C 1
ATOM 660 O O . TRP A 1 85 ? -10.739 -2.964 5.394 1.00 93.38 85 TRP A O 1
ATOM 670 N N . THR A 1 86 ? -9.068 -4.279 4.682 1.00 92.44 86 THR A N 1
ATOM 671 C CA . THR A 1 86 ? -9.930 -5.439 4.391 1.00 92.44 86 THR A CA 1
ATOM 672 C C . THR A 1 86 ? -9.788 -6.617 5.346 1.00 92.44 86 THR A C 1
ATOM 674 O O . THR A 1 86 ? -10.741 -7.382 5.482 1.00 92.44 86 THR A O 1
ATOM 677 N N . ARG A 1 87 ? -8.623 -6.813 5.973 1.00 89.69 87 ARG A N 1
ATOM 678 C CA . ARG A 1 87 ? -8.306 -8.046 6.716 1.00 89.69 87 ARG A CA 1
ATOM 679 C C . ARG A 1 87 ? -7.661 -7.808 8.076 1.00 89.69 87 ARG A C 1
ATOM 681 O O . ARG A 1 87 ? -8.012 -8.505 9.019 1.00 89.69 87 ARG A O 1
ATOM 688 N N . LEU A 1 88 ? -6.706 -6.884 8.170 1.00 90.12 88 LEU A N 1
ATOM 689 C CA . LEU A 1 88 ? -5.894 -6.686 9.378 1.00 90.12 88 LEU A CA 1
ATOM 690 C C . LEU A 1 88 ? -6.542 -5.716 10.372 1.00 90.12 88 LEU A C 1
ATOM 692 O O . LEU A 1 88 ? -6.294 -5.810 11.571 1.00 90.12 88 LEU A O 1
ATOM 696 N N . GLY A 1 89 ? -7.377 -4.799 9.879 1.00 90.19 89 GLY A N 1
ATOM 697 C CA . GLY A 1 89 ? -7.770 -3.611 10.626 1.00 90.19 89 GLY A CA 1
ATOM 698 C C . GLY A 1 89 ? -6.741 -2.489 10.467 1.00 90.19 89 GLY A C 1
ATOM 699 O O . GLY A 1 89 ? -5.617 -2.694 10.013 1.00 90.19 89 GLY A O 1
ATOM 700 N N . LEU A 1 90 ? -7.147 -1.266 10.807 1.00 89.56 90 LEU A N 1
ATOM 701 C CA . LEU A 1 90 ? -6.323 -0.077 10.598 1.00 89.56 90 LEU A CA 1
ATOM 702 C C . LEU A 1 90 ? -5.206 -0.011 11.649 1.00 89.56 90 LEU A C 1
ATOM 704 O O . LEU A 1 90 ? -5.485 0.302 12.807 1.00 89.56 90 LEU A O 1
ATOM 708 N N . THR A 1 91 ? -3.944 -0.176 11.249 1.00 90.56 91 THR A N 1
ATOM 709 C CA . THR A 1 91 ? -2.773 -0.048 12.144 1.00 90.56 91 THR A CA 1
ATOM 710 C C . THR A 1 91 ? -2.684 1.355 12.738 1.00 90.56 91 THR A C 1
ATOM 712 O O . THR A 1 91 ? -2.239 1.539 13.867 1.00 90.56 91 THR A O 1
ATOM 715 N N . SER A 1 92 ? -3.218 2.362 12.035 1.00 86.81 92 SER A N 1
ATOM 716 C CA . SER A 1 92 ? -3.363 3.725 12.576 1.00 86.81 92 SER A CA 1
ATOM 717 C C . SER A 1 92 ? -4.188 3.819 13.870 1.00 86.81 92 SER A C 1
ATOM 719 O O . SER A 1 92 ? -4.129 4.847 14.541 1.00 86.81 92 SER A O 1
ATOM 721 N N . LEU A 1 93 ? -4.951 2.778 14.218 1.00 87.31 93 LEU A N 1
ATOM 722 C CA . LEU A 1 93 ? -5.736 2.651 15.449 1.00 87.31 93 LEU A CA 1
ATOM 723 C C . LEU A 1 93 ? -5.160 1.608 16.423 1.00 87.31 93 LEU A C 1
ATOM 725 O O . LEU A 1 93 ? -5.811 1.292 17.414 1.00 87.31 93 LEU A O 1
ATOM 729 N N . ALA A 1 94 ? -3.972 1.055 16.152 1.00 85.88 94 ALA A N 1
ATOM 730 C CA . ALA A 1 94 ? -3.389 -0.015 16.964 1.00 85.88 94 ALA A CA 1
ATOM 731 C C . ALA A 1 94 ? -3.082 0.426 18.405 1.00 85.88 94 ALA A C 1
ATOM 733 O O . ALA A 1 94 ? -3.136 -0.387 19.325 1.00 85.88 94 ALA A O 1
ATOM 734 N N . LEU A 1 95 ? -2.791 1.713 18.612 1.00 82.00 95 LEU A N 1
ATOM 735 C CA . LEU A 1 95 ? -2.660 2.292 19.944 1.00 82.00 95 LEU A CA 1
ATOM 736 C C . LEU A 1 95 ? -4.044 2.739 20.439 1.00 82.00 95 LEU A C 1
ATOM 738 O O . LEU A 1 95 ? -4.618 3.687 19.902 1.00 82.00 95 LEU A O 1
ATOM 742 N N . ASP A 1 96 ? -4.571 2.082 21.477 1.00 77.12 96 ASP A N 1
ATOM 743 C CA . ASP A 1 96 ? -5.857 2.435 22.105 1.00 77.12 96 ASP A CA 1
ATOM 744 C C . ASP A 1 96 ? -5.702 3.653 23.031 1.00 77.12 96 ASP A C 1
ATOM 746 O O . ASP A 1 96 ? -5.788 3.569 24.256 1.00 77.12 96 ASP A O 1
ATOM 750 N N . VAL A 1 97 ? -5.427 4.811 22.427 1.00 84.50 97 VAL A N 1
ATOM 751 C CA . VAL A 1 97 ? -5.327 6.094 23.128 1.00 84.50 97 VAL A CA 1
ATOM 752 C C . VAL A 1 97 ? -6.634 6.867 22.926 1.00 84.50 97 VAL A C 1
ATOM 754 O O . VAL A 1 97 ? -6.955 7.227 21.786 1.00 84.50 97 VAL A O 1
ATOM 757 N N . PRO A 1 98 ? -7.413 7.133 23.995 1.00 84.62 98 PRO A N 1
ATOM 758 C CA . PRO A 1 98 ? -8.624 7.934 23.877 1.00 84.62 98 PRO A CA 1
ATOM 759 C C . PRO A 1 98 ? -8.268 9.383 23.537 1.00 84.62 98 PRO A C 1
ATOM 761 O O . PRO A 1 98 ? -7.282 9.916 24.041 1.00 84.62 98 PRO A O 1
ATOM 764 N N . LEU A 1 99 ? -9.084 10.031 22.703 1.00 88.62 99 LEU A N 1
ATOM 765 C CA . LEU A 1 99 ? -8.871 11.438 22.342 1.00 88.62 99 LEU A CA 1
ATOM 766 C C . LEU A 1 99 ? -9.112 12.362 23.545 1.00 88.62 99 LEU A C 1
ATOM 768 O O . LEU A 1 99 ? -8.379 13.323 23.751 1.00 88.62 99 LEU A O 1
ATOM 772 N N . LEU A 1 100 ? -10.133 12.048 24.343 1.00 87.44 100 LEU A N 1
ATOM 773 C CA . LEU A 1 100 ? -10.445 12.736 25.589 1.00 87.44 100 LEU A CA 1
ATOM 774 C C . LEU A 1 100 ? -10.770 11.715 26.682 1.00 87.44 100 LEU A C 1
ATOM 776 O O . LEU A 1 100 ? -11.476 10.729 26.444 1.00 87.44 100 LEU A O 1
ATOM 780 N N . ARG A 1 101 ? -10.288 11.981 27.900 1.00 88.31 101 ARG A N 1
ATOM 781 C CA . ARG A 1 101 ? -10.616 11.205 29.098 1.00 88.31 101 ARG A CA 1
ATOM 782 C C . ARG A 1 101 ? -11.056 12.135 30.225 1.00 88.31 101 ARG A C 1
ATOM 784 O O . ARG A 1 101 ? -10.274 12.972 30.660 1.00 88.31 101 ARG A O 1
ATOM 791 N N . VAL A 1 102 ? -12.278 11.947 30.721 1.00 90.19 102 VAL A N 1
ATOM 792 C CA . VAL A 1 102 ? -12.805 12.641 31.910 1.00 90.19 102 VAL A CA 1
ATOM 793 C C . VAL A 1 102 ?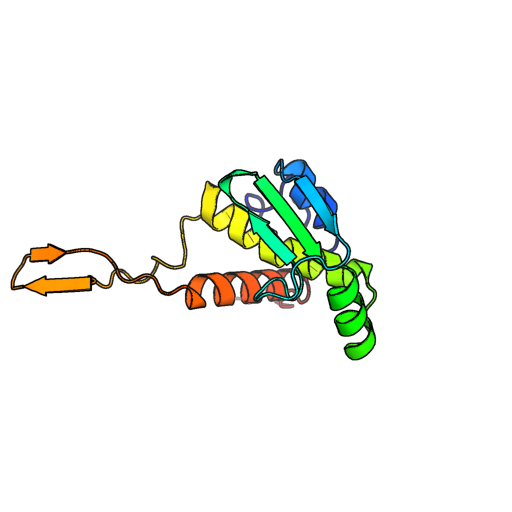 -13.303 11.577 32.886 1.00 90.19 102 VAL A C 1
ATOM 795 O O . VAL A 1 102 ? -14.322 10.928 32.654 1.00 90.19 102 VAL A O 1
ATOM 798 N N . GLY A 1 103 ? -12.540 11.334 33.955 1.00 88.19 103 GLY A N 1
ATOM 799 C CA . GLY A 1 103 ? -12.814 10.237 34.889 1.00 88.19 103 GLY A CA 1
ATOM 800 C C . GLY A 1 103 ? -12.842 8.861 34.187 1.00 88.19 103 GLY A C 1
ATOM 801 O O . GLY A 1 103 ? -11.881 8.521 33.480 1.00 88.19 103 GLY A O 1
ATOM 802 N N . PRO A 1 104 ? -13.900 8.043 34.367 1.00 89.62 104 PRO A N 1
ATOM 803 C CA . PRO A 1 104 ? -14.044 6.752 33.687 1.00 89.62 104 PRO A CA 1
ATOM 804 C C . PRO A 1 104 ? -14.486 6.874 32.216 1.00 89.62 104 PRO A C 1
ATOM 806 O O . PRO A 1 104 ? -14.406 5.894 31.477 1.00 89.62 104 PRO A O 1
ATOM 809 N N . ILE A 1 105 ? -14.930 8.053 31.771 1.00 88.44 105 ILE A N 1
ATOM 810 C CA . ILE A 1 105 ? -15.465 8.268 30.423 1.00 88.44 105 ILE A CA 1
ATOM 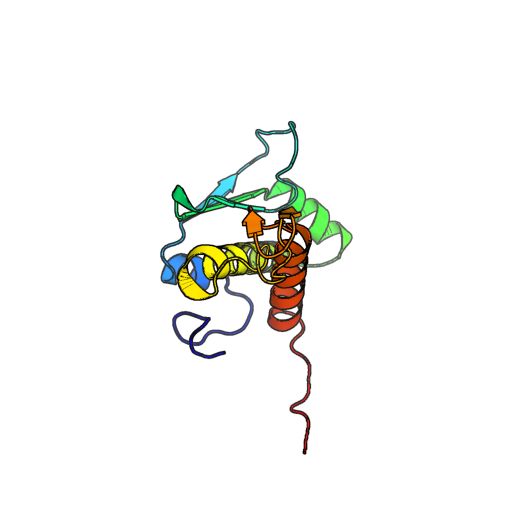811 C C . ILE A 1 105 ? -14.309 8.455 29.4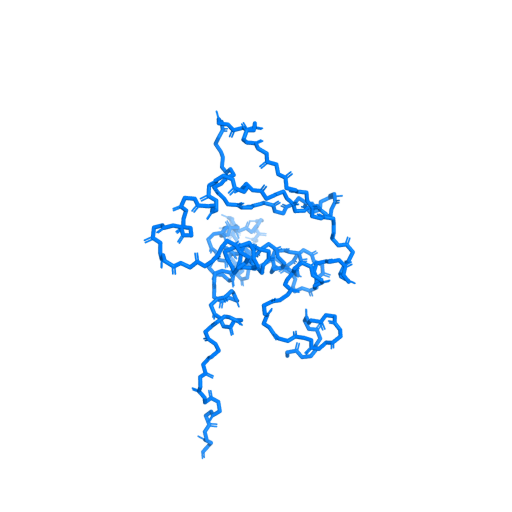32 1.00 88.44 105 ILE A C 1
ATOM 813 O O . ILE A 1 105 ? -13.426 9.293 29.637 1.00 88.44 105 ILE A O 1
ATOM 817 N N . ARG A 1 106 ? -14.328 7.680 28.339 1.00 88.50 106 ARG A N 1
ATOM 818 C CA . ARG A 1 106 ? -13.369 7.748 27.224 1.00 88.50 106 ARG A CA 1
ATOM 819 C C . ARG A 1 106 ? -14.109 8.126 25.944 1.00 88.50 106 ARG A C 1
ATOM 821 O O . ARG A 1 106 ? -15.048 7.433 25.563 1.00 88.50 106 ARG A O 1
ATOM 828 N N . VAL A 1 107 ? -13.684 9.201 25.283 1.00 87.81 107 VAL A N 1
ATOM 829 C CA . VAL A 1 107 ? -14.310 9.695 24.048 1.00 87.81 107 VAL A CA 1
ATOM 830 C C . VAL A 1 107 ? -13.294 9.702 22.915 1.00 87.81 107 VAL A C 1
ATOM 8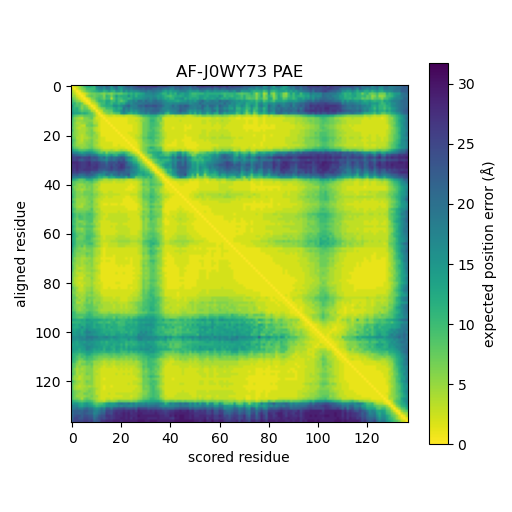32 O O . VAL A 1 107 ? -12.194 10.236 23.056 1.00 87.81 107 VAL A O 1
ATOM 835 N N . GLY A 1 108 ? -13.696 9.1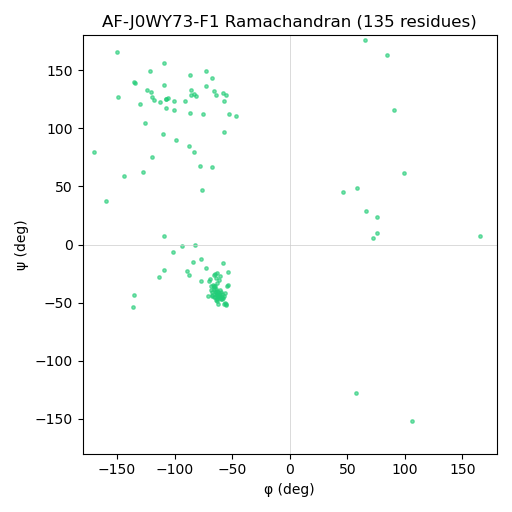36 21.775 1.00 85.62 108 GLY A N 1
ATOM 836 C CA . GLY A 1 108 ? -12.891 9.082 20.557 1.00 85.62 108 GLY A CA 1
ATOM 837 C C . GLY A 1 108 ? -11.627 8.228 20.685 1.00 85.62 108 GLY A C 1
ATOM 838 O O . GLY A 1 108 ? -11.297 7.708 21.749 1.00 85.62 108 GLY A O 1
ATOM 839 N N . ARG A 1 109 ? -10.905 8.093 19.572 1.00 84.81 109 ARG A N 1
ATOM 840 C CA . ARG A 1 109 ? -9.592 7.443 19.507 1.00 84.81 109 ARG A CA 1
ATOM 841 C C . ARG A 1 109 ? -8.644 8.289 18.679 1.00 84.81 109 ARG A C 1
ATOM 843 O O . ARG A 1 109 ? -9.037 8.809 17.632 1.00 84.81 109 ARG A O 1
ATOM 850 N N . VAL A 1 110 ? -7.406 8.405 19.137 1.00 86.44 110 VAL A N 1
ATOM 851 C CA . VAL A 1 110 ? -6.345 9.048 18.363 1.00 86.44 110 VAL A CA 1
ATOM 852 C C . VAL A 1 110 ? -5.939 8.123 17.217 1.00 86.44 110 VAL A C 1
ATOM 854 O O . VAL A 1 110 ? -5.805 6.915 17.395 1.00 86.44 110 VAL A O 1
ATOM 857 N N . ARG A 1 111 ? -5.762 8.694 16.022 1.00 86.44 111 ARG A N 1
ATOM 858 C CA . ARG A 1 111 ? -5.276 7.976 14.839 1.00 86.44 111 ARG A CA 1
ATOM 859 C C . ARG A 1 111 ? -3.854 8.401 14.532 1.00 86.44 111 ARG A C 1
ATOM 861 O O . ARG A 1 111 ? -3.617 9.550 14.170 1.00 86.44 111 ARG A O 1
ATOM 868 N N . PHE A 1 112 ? -2.928 7.459 14.596 1.00 89.44 112 PHE A N 1
ATOM 869 C CA . PHE A 1 112 ? -1.531 7.688 14.257 1.00 89.44 112 PHE A CA 1
ATOM 870 C C . PHE A 1 112 ? -1.282 7.200 12.836 1.00 89.44 112 PHE A C 1
ATOM 872 O O . PHE A 1 112 ? -0.956 6.035 12.616 1.00 89.44 112 PHE A O 1
ATOM 879 N N . ARG A 1 113 ? -1.467 8.083 11.844 1.00 88.69 113 ARG A N 1
ATOM 880 C CA . ARG A 1 113 ? -1.247 7.725 10.430 1.00 88.69 113 ARG A CA 1
ATOM 881 C C . ARG A 1 113 ? 0.155 7.149 10.201 1.00 88.69 113 ARG A C 1
ATOM 883 O O . ARG A 1 113 ? 0.294 6.203 9.439 1.00 88.69 113 ARG A O 1
ATOM 890 N N . SER A 1 114 ? 1.156 7.659 10.914 1.00 90.12 114 SER A N 1
ATOM 891 C CA . SER A 1 114 ? 2.534 7.167 10.862 1.00 90.12 114 SER A CA 1
ATOM 892 C C . SER A 1 114 ? 2.661 5.665 11.111 1.00 90.12 114 SER A C 1
ATOM 894 O O . SER A 1 114 ? 3.483 5.038 10.462 1.00 90.12 114 SER A O 1
ATOM 896 N N . LEU A 1 115 ? 1.843 5.060 11.980 1.00 92.81 115 LEU A N 1
ATOM 897 C CA . LEU A 1 115 ? 1.909 3.613 12.230 1.00 92.81 115 LEU A CA 1
ATOM 898 C C . LEU A 1 115 ? 1.515 2.789 11.002 1.00 92.81 115 LEU A C 1
ATOM 900 O O . LEU A 1 115 ? 2.091 1.735 10.760 1.00 92.81 115 LEU A O 1
ATOM 904 N N . SER A 1 116 ? 0.547 3.279 10.226 1.00 92.88 116 SER A N 1
ATOM 905 C CA . SER A 1 116 ? 0.129 2.649 8.970 1.00 92.88 116 SER A CA 1
ATOM 906 C C . SER A 1 116 ? 1.239 2.751 7.918 1.00 92.88 116 SER A C 1
ATOM 908 O O . SER A 1 116 ? 1.588 1.743 7.313 1.00 92.88 116 SER A O 1
ATOM 910 N N . GLU A 1 117 ? 1.877 3.918 7.777 1.00 93.31 117 GLU A N 1
ATOM 911 C CA . GLU A 1 117 ? 2.993 4.116 6.833 1.00 93.31 117 GLU A CA 1
ATOM 912 C C . GLU A 1 117 ? 4.254 3.322 7.241 1.00 93.31 117 GLU A C 1
ATOM 914 O O . GLU A 1 117 ? 4.897 2.706 6.396 1.00 93.31 117 GLU A O 1
ATOM 919 N N . ILE A 1 118 ? 4.591 3.274 8.540 1.00 93.50 118 ILE A N 1
ATOM 920 C CA . ILE A 1 118 ? 5.700 2.458 9.073 1.00 93.50 118 ILE A CA 1
ATOM 921 C C . ILE A 1 118 ? 5.426 0.969 8.842 1.00 93.50 118 ILE A C 1
ATOM 923 O O . ILE A 1 118 ? 6.325 0.237 8.436 1.00 93.50 118 ILE A O 1
ATOM 927 N N . GLY A 1 119 ? 4.188 0.522 9.073 1.00 93.25 119 GLY A N 1
ATOM 928 C CA . GLY A 1 119 ? 3.774 -0.854 8.808 1.00 93.25 119 GLY A CA 1
ATOM 929 C C . GLY A 1 119 ? 3.905 -1.226 7.332 1.00 93.25 119 GLY A C 1
ATOM 930 O O . GLY A 1 119 ? 4.461 -2.276 7.019 1.00 93.25 119 GLY A O 1
ATOM 931 N N . ALA A 1 120 ? 3.470 -0.344 6.430 1.00 94.00 120 ALA A N 1
ATOM 932 C CA . ALA A 1 120 ? 3.593 -0.537 4.987 1.00 94.00 120 ALA A CA 1
ATOM 933 C C . ALA A 1 120 ? 5.059 -0.589 4.530 1.00 94.00 120 ALA A C 1
ATOM 935 O O . ALA A 1 120 ? 5.441 -1.481 3.767 1.00 94.00 120 ALA A O 1
ATOM 936 N N . TYR A 1 121 ? 5.901 0.300 5.064 1.00 92.31 121 TYR A N 1
ATOM 937 C CA . TYR A 1 121 ? 7.334 0.304 4.783 1.00 92.31 121 TYR A CA 1
ATOM 938 C C . TYR A 1 121 ? 8.019 -0.972 5.291 1.00 92.31 121 TYR A C 1
ATOM 940 O O . TYR A 1 121 ? 8.742 -1.621 4.540 1.00 92.31 121 TYR A O 1
ATOM 948 N N . GLY A 1 122 ? 7.750 -1.380 6.537 1.00 92.12 122 GLY A N 1
ATOM 949 C CA . GLY A 1 122 ? 8.296 -2.612 7.114 1.00 92.12 122 GLY A CA 1
ATOM 950 C C . GLY A 1 122 ? 7.828 -3.869 6.375 1.00 92.12 122 GLY A C 1
ATOM 951 O O . GLY A 1 122 ? 8.626 -4.759 6.098 1.00 92.12 122 GLY A O 1
ATOM 952 N N . PHE A 1 123 ? 6.554 -3.921 5.975 1.00 92.38 123 PHE A N 1
ATOM 953 C CA . PHE A 1 123 ? 6.020 -5.010 5.156 1.00 92.38 123 PHE A CA 1
ATOM 954 C C . PHE A 1 123 ? 6.723 -5.095 3.796 1.00 92.38 123 PHE A C 1
ATOM 956 O O . PHE A 1 123 ? 7.109 -6.186 3.373 1.00 92.38 123 PHE A O 1
ATOM 963 N N . THR A 1 124 ? 6.929 -3.950 3.140 1.00 91.81 124 THR A N 1
ATOM 964 C CA . THR A 1 124 ? 7.661 -3.869 1.870 1.00 91.81 124 THR A CA 1
ATOM 965 C C . THR A 1 124 ? 9.110 -4.301 2.047 1.00 91.81 124 THR A C 1
ATOM 967 O O . THR A 1 124 ? 9.604 -5.115 1.271 1.00 91.81 124 THR A O 1
ATOM 970 N N . HIS A 1 125 ? 9.777 -3.843 3.107 1.00 89.06 125 HIS A N 1
ATOM 971 C CA . HIS A 1 125 ? 11.142 -4.248 3.418 1.00 89.06 125 HIS A CA 1
ATOM 972 C C . HIS A 1 125 ? 11.267 -5.773 3.538 1.00 89.06 125 HIS A C 1
ATOM 974 O O . HIS A 1 125 ? 12.065 -6.361 2.817 1.00 89.06 125 HIS A O 1
ATOM 980 N N . GLU A 1 126 ? 10.427 -6.432 4.341 1.00 88.25 126 GLU A N 1
ATOM 981 C CA . GLU A 1 126 ? 10.462 -7.897 4.501 1.00 88.25 126 GLU A CA 1
ATOM 982 C C . GLU A 1 126 ? 10.114 -8.676 3.221 1.00 88.25 126 GLU A C 1
ATOM 984 O O . GLU A 1 126 ? 10.509 -9.833 3.068 1.00 88.25 126 GLU A O 1
ATOM 989 N N . CYS A 1 127 ? 9.351 -8.085 2.295 1.00 87.88 127 CYS A N 1
ATOM 990 C CA . CYS A 1 127 ? 9.008 -8.740 1.031 1.00 87.88 127 CYS A CA 1
ATOM 991 C C . CYS A 1 127 ? 10.161 -8.734 0.016 1.00 87.88 127 CYS A C 1
ATOM 993 O O . C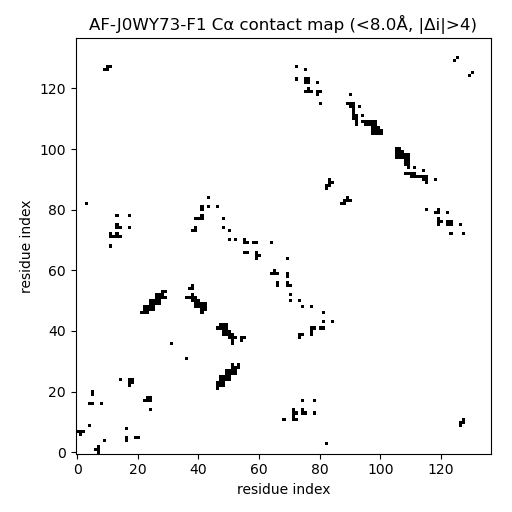YS A 1 127 ? 10.245 -9.666 -0.784 1.00 87.88 127 CYS A O 1
ATOM 995 N N . PHE A 1 128 ? 11.019 -7.708 0.039 1.00 84.75 128 PHE A N 1
ATOM 996 C CA . PHE A 1 128 ? 12.104 -7.511 -0.937 1.00 84.75 128 PHE A CA 1
ATOM 997 C C . PHE A 1 128 ? 13.503 -7.754 -0.360 1.00 84.75 128 PHE A C 1
ATOM 999 O O . PHE A 1 128 ? 14.424 -8.076 -1.102 1.00 84.75 128 PHE A O 1
ATOM 1006 N N . HIS A 1 129 ? 13.647 -7.666 0.958 1.00 80.69 129 HIS A N 1
ATOM 1007 C CA . HIS A 1 129 ? 14.856 -7.983 1.711 1.00 80.69 129 HIS A CA 1
ATOM 1008 C C . HIS A 1 129 ? 14.476 -8.973 2.813 1.00 80.69 129 HIS A C 1
ATOM 1010 O O . HIS A 1 129 ? 14.529 -8.625 3.994 1.00 80.69 129 HIS A O 1
ATOM 1016 N N . PRO A 1 130 ? 13.996 -10.179 2.450 1.00 62.94 130 PRO A N 1
ATOM 1017 C CA . PRO A 1 130 ? 13.582 -11.145 3.447 1.00 62.94 130 PRO A CA 1
ATOM 1018 C C . PRO A 1 130 ? 14.768 -11.411 4.363 1.00 62.94 130 PRO A C 1
ATOM 1020 O O . PRO A 1 130 ? 15.840 -11.788 3.887 1.00 62.94 130 PRO A O 1
ATOM 1023 N N . SER A 1 131 ? 14.561 -11.202 5.661 1.00 57.88 131 SER A N 1
ATOM 1024 C CA . SER A 1 131 ? 15.514 -11.593 6.690 1.00 57.88 131 SER A CA 1
ATOM 1025 C C . SER A 1 131 ? 15.962 -13.032 6.404 1.00 57.88 131 SER A C 1
ATOM 1027 O O . SER A 1 131 ? 15.159 -13.968 6.471 1.00 57.88 131 SER A O 1
ATOM 1029 N N . SER A 1 132 ? 17.219 -13.223 5.995 1.00 51.44 132 SER A N 1
ATOM 1030 C CA . SER A 1 132 ? 17.857 -14.530 6.104 1.00 51.44 132 SER A CA 1
ATOM 1031 C C . SER A 1 132 ? 17.804 -14.891 7.585 1.00 51.44 132 SER A C 1
ATOM 1033 O O . SER A 1 132 ? 18.186 -14.053 8.393 1.00 51.44 132 SER A O 1
ATOM 1035 N N . GLU A 1 133 ? 17.339 -16.103 7.912 1.00 47.97 133 GLU A N 1
ATOM 1036 C CA . GLU A 1 133 ? 17.080 -16.621 9.272 1.00 47.97 133 GLU A CA 1
ATOM 1037 C C . GLU A 1 133 ? 15.629 -16.351 9.755 1.00 47.97 133 GLU A C 1
ATOM 1039 O O . GLU A 1 133 ? 15.179 -15.229 9.914 1.00 47.97 133 GLU A O 1
ATOM 1044 N N . GLY A 1 134 ? 14.765 -17.339 10.000 1.00 44.91 134 GLY A N 1
ATOM 1045 C CA . GLY A 1 134 ? 1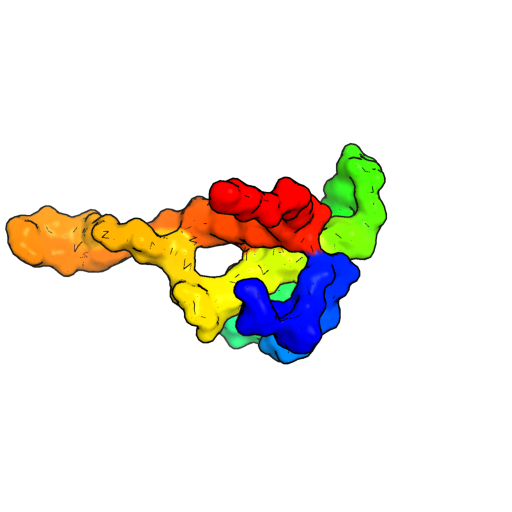5.100 -18.691 10.415 1.00 44.91 134 GLY A CA 1
ATOM 1046 C C . GLY A 1 134 ? 15.890 -18.646 11.713 1.00 44.91 134 GLY A C 1
ATOM 1047 O O . GLY A 1 134 ? 16.950 -19.245 11.750 1.00 44.91 134 GLY A O 1
ATOM 1048 N N . VAL A 1 135 ? 15.417 -17.901 12.721 1.00 37.75 135 VAL A N 1
ATOM 1049 C CA . VAL A 1 135 ? 15.977 -17.954 14.079 1.00 37.75 135 VAL A CA 1
ATOM 1050 C C . VAL A 1 135 ? 15.980 -19.426 14.510 1.00 37.75 135 VAL A C 1
ATOM 1052 O O . VAL A 1 135 ? 14.891 -19.997 14.653 1.00 37.75 135 VAL A O 1
ATOM 1055 N N . PRO A 1 136 ? 17.144 -20.076 14.685 1.00 44.84 136 PRO A N 1
ATOM 1056 C CA . PRO A 1 136 ? 17.198 -21.329 15.415 1.00 44.84 136 PRO A CA 1
ATOM 1057 C C . PRO A 1 136 ? 16.829 -21.009 16.866 1.00 44.84 136 PRO A C 1
ATOM 1059 O O . PRO A 1 136 ? 17.319 -20.024 17.420 1.00 44.84 136 PRO A O 1
ATOM 1062 N N . GLN A 1 137 ? 15.924 -21.798 17.446 1.00 41.28 137 GLN A N 1
ATOM 1063 C CA . GLN A 1 137 ? 15.733 -21.798 18.898 1.00 41.28 137 GLN A CA 1
ATOM 1064 C C . GLN A 1 137 ? 16.985 -22.308 19.606 1.00 41.28 137 GLN A C 1
ATOM 1066 O O . GLN A 1 137 ? 17.633 -23.220 19.042 1.00 41.28 137 GLN A O 1
#

Solvent-accessible surface area (backbone atoms only — not comparable to full-atom values): 7971 Å² total; per-residue (Å²): 113,69,87,80,27,68,93,58,65,82,53,96,51,26,66,56,44,34,46,72,70,64,35,47,78,46,81,43,76,91,87,61,98,78,82,77,70,64,43,47,48,63,39,77,95,72,38,31,35,44,31,30,53,66,50,32,42,55,51,13,66,75,71,74,46,56,54,67,58,42,49,26,48,41,40,37,27,37,47,42,54,48,37,24,76,73,75,73,47,57,50,24,52,67,59,90,43,56,65,41,75,62,87,94,47,71,43,70,66,46,71,43,62,64,49,37,54,51,48,20,50,53,53,30,44,49,50,77,57,56,69,83,66,83,78,77,130

Sequence (137 aa):
ARRLFPGGARGTDFARVCADAGLRVVRGGAERAAGRLFFAEYLPKKRLVVVNTPSLRMWADHHGVDLGTAVDMALCHEYFHHLEWTRLGLTSLALDVPLLRVGPIRVGRVRFRSLSEIGAYGFTHECFHPSSEGVPQ

Mean predicted aligned error: 8.03 Å

Nearest PDB structures (foldseek):
  7y7o-assembly1_A  TM=6.800E-01  e=1.519E-01  Staphylococcus aureus subsp. aureus Mu50
  1oz9-assembly1_A  TM=6.397E-01  e=1.941E-01  Aquifex aeolicus
  3cmn-assembly1_A  TM=7.714E-01  e=1.991E+00  Chloroflexus aurantiacus J-10-fl
  8qcf-assembly1_K  TM=3.548E-01  e=7.471E-01  Saccharomyces cerevisiae
  7rnx-assembly1_B  TM=2.602E-01  e=7.666E+00  Escherichia coli

Foldseek 3Di:
DCVLFDVRDFAQPLVVSLVSVVAAEDEDADDPPPDDQQAWDQDQVRSYIYGHLVNLVVVCVVVVHDSSRSNSLVSQLNSLVNCCSPPVPPQQQVDADAPDDDPPDGHHGGGRVVRSNVSSNVRSCCRHVPPPDDDDD